Protein AF-A0A534S1B5-F1 (afdb_monomer_lite)

Foldseek 3Di:
DPCVVVVCVVPVDPCVVPVDPDDPVVLPVPDPCLAVCDWDDDPQAETEHQYHPDLVPDDWAFDVLQKDGKTKHWYDHSVDPDTDMDIDADPPIDGPDDDDDPDDDDDDPDDDDD

Sequence (114 aa):
MTNAPPMMRLFRDNNFIFNNDHMFTSRYAGEEDYFSGKGKLFNRRIWESNFIANAPDMLLYGWKERGAGGINAMLEIADNNTKSHISEFPIGTYKKAHRHGPGAHLVLLSGTGG

Radius of gyration: 18.38 Å; chains: 1; bounding box: 37×28×48 Å

Secondary structure (DSSP, 8-state):
---HHHHHHHH--HHHHHS-----TTT-S--TTTTS---EEETTTEEE-S--S-STT---EE-GGGSTT-EEEEEE-TT-S--EEEEE--TT--PPP----TT------S----

Structure (mmCIF, N/CA/C/O backbone):
data_AF-A0A534S1B5-F1
#
_entry.id   AF-A0A534S1B5-F1
#
loop_
_atom_site.group_PDB
_atom_site.id
_atom_site.type_symbol
_atom_site.label_atom_id
_atom_site.label_alt_id
_atom_site.label_comp_id
_atom_site.label_asym_id
_atom_site.label_entity_id
_atom_site.label_seq_id
_atom_site.pdbx_PDB_ins_code
_atom_site.Cartn_x
_atom_site.Cartn_y
_atom_site.Cartn_z
_atom_site.occupancy
_atom_site.B_iso_or_equiv
_atom_site.auth_seq_id
_atom_site.auth_comp_id
_atom_site.auth_asym_id
_atom_site.auth_atom_id
_atom_site.pdbx_PDB_model_num
ATOM 1 N N . MET A 1 1 ? -0.448 -11.747 9.410 1.00 57.22 1 MET A N 1
ATOM 2 C CA . MET A 1 1 ? -0.079 -11.652 10.843 1.00 57.22 1 MET A CA 1
ATOM 3 C C . MET A 1 1 ? -1.161 -12.357 11.646 1.00 57.22 1 MET A C 1
ATOM 5 O O . MET A 1 1 ? -2.322 -12.090 11.386 1.00 57.22 1 MET A O 1
ATOM 9 N N . THR A 1 2 ? -0.820 -13.255 12.574 1.00 72.38 2 THR A N 1
ATOM 10 C CA . THR A 1 2 ? -1.809 -13.928 13.441 1.00 72.38 2 THR A CA 1
ATOM 11 C C . THR A 1 2 ? -1.546 -13.529 14.896 1.00 72.38 2 THR A C 1
ATOM 13 O O . THR A 1 2 ? -0.885 -14.237 15.652 1.00 72.38 2 THR A O 1
ATOM 16 N N . ASN A 1 3 ? -1.983 -12.335 15.284 1.00 86.75 3 ASN A N 1
ATOM 17 C CA . ASN A 1 3 ? -1.765 -11.796 16.631 1.00 86.75 3 ASN A CA 1
ATOM 18 C C . ASN A 1 3 ? -2.810 -12.264 17.659 1.00 86.75 3 ASN A C 1
ATOM 20 O O . ASN A 1 3 ? -2.624 -12.013 18.845 1.00 86.75 3 ASN A O 1
ATOM 24 N N . ALA A 1 4 ? -3.866 -12.972 17.249 1.00 91.31 4 ALA A N 1
ATOM 25 C CA . ALA A 1 4 ? -4.917 -13.401 18.171 1.00 91.31 4 ALA A CA 1
ATOM 26 C C . ALA A 1 4 ? -4.392 -14.261 19.348 1.00 91.31 4 ALA A C 1
ATOM 28 O O . ALA A 1 4 ? -4.611 -13.858 20.492 1.00 91.31 4 ALA A O 1
ATOM 29 N N . PRO A 1 5 ? -3.615 -15.353 19.148 1.00 94.00 5 PRO A N 1
ATOM 30 C CA . PRO A 1 5 ? -3.120 -16.153 20.274 1.00 94.00 5 PRO A CA 1
ATOM 31 C C . PRO A 1 5 ? -2.271 -15.381 21.308 1.00 94.00 5 PRO A C 1
ATOM 33 O O . PRO A 1 5 ? -2.543 -15.516 22.505 1.00 94.00 5 PRO A O 1
ATOM 36 N N . PRO A 1 6 ? -1.267 -14.557 20.925 1.00 94.62 6 PRO A N 1
ATOM 37 C CA . PRO A 1 6 ? -0.507 -13.790 21.912 1.00 94.62 6 PRO A CA 1
ATOM 38 C C . PRO A 1 6 ? -1.342 -12.706 22.609 1.00 94.62 6 PRO A C 1
ATOM 40 O O . PRO A 1 6 ? -1.147 -12.499 23.804 1.00 94.62 6 PRO A O 1
ATOM 43 N N . MET A 1 7 ? -2.297 -12.064 21.926 1.00 96.00 7 MET A N 1
ATOM 44 C CA . MET A 1 7 ? -3.178 -11.063 22.549 1.00 96.00 7 MET A CA 1
ATOM 45 C C . MET A 1 7 ? -4.107 -11.699 23.589 1.00 96.00 7 MET A C 1
ATOM 47 O O . MET A 1 7 ? -4.198 -11.209 24.713 1.00 96.00 7 MET A O 1
ATOM 51 N N . MET A 1 8 ? -4.713 -12.847 23.273 1.00 96.56 8 MET A N 1
ATOM 52 C CA . MET A 1 8 ? -5.530 -13.604 24.231 1.00 96.56 8 MET A CA 1
ATOM 53 C C . MET A 1 8 ? -4.715 -14.037 25.458 1.00 96.56 8 MET A C 1
ATOM 55 O O . MET A 1 8 ? -5.197 -13.962 26.586 1.00 96.56 8 MET A O 1
ATOM 59 N N . ARG A 1 9 ? -3.452 -14.446 25.263 1.00 96.25 9 ARG A N 1
ATOM 60 C CA . ARG A 1 9 ? -2.549 -14.820 26.364 1.00 96.25 9 ARG A CA 1
ATOM 61 C C . ARG A 1 9 ? -2.148 -13.634 27.244 1.00 96.25 9 ARG A C 1
ATOM 63 O O . ARG A 1 9 ? -1.932 -13.840 28.440 1.00 96.25 9 ARG A O 1
ATOM 70 N N . LEU A 1 10 ? -2.001 -12.449 26.650 1.00 97.69 10 LEU A N 1
ATOM 71 C CA . LEU A 1 10 ? -1.610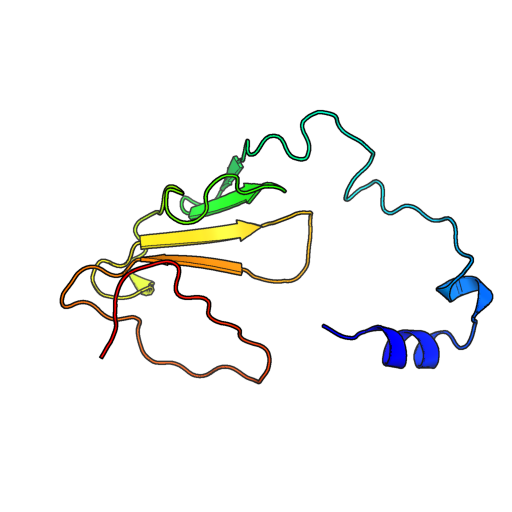 -11.220 27.338 1.00 97.69 10 LEU A CA 1
ATOM 72 C C . LEU A 1 10 ? -2.729 -10.721 28.254 1.00 97.69 10 LEU A C 1
ATOM 74 O O . LEU A 1 10 ? -2.495 -10.542 29.444 1.00 97.69 10 LEU A O 1
ATOM 78 N N . PHE A 1 11 ? -3.930 -10.530 27.707 1.00 97.25 11 PHE A N 1
ATOM 79 C CA . PHE A 1 11 ? -5.044 -9.939 28.451 1.00 97.25 11 PHE A CA 1
ATOM 80 C C . PHE A 1 11 ? -5.795 -10.954 29.311 1.00 97.25 11 PHE A C 1
ATOM 82 O O . PHE A 1 11 ? -6.288 -10.594 30.373 1.00 97.25 11 PHE A O 1
ATOM 89 N N . ARG A 1 12 ? -5.865 -12.223 28.877 1.00 96.50 12 ARG A N 1
ATOM 90 C CA . ARG A 1 12 ? -6.601 -13.307 29.559 1.00 96.50 12 ARG A CA 1
ATOM 91 C C . ARG A 1 12 ? -8.052 -12.953 29.913 1.00 96.50 12 ARG A C 1
ATOM 93 O O . ARG A 1 12 ? -8.602 -13.501 30.863 1.00 96.50 12 ARG A O 1
ATOM 100 N N . ASP A 1 13 ? -8.667 -12.076 29.126 1.00 97.44 13 ASP A N 1
ATOM 101 C CA . ASP A 1 13 ? -10.042 -11.621 29.293 1.00 97.44 13 ASP A CA 1
ATOM 102 C C . ASP A 1 13 ? -10.763 -11.710 27.944 1.00 97.44 13 ASP A C 1
ATOM 104 O O . ASP A 1 13 ? -10.523 -10.924 27.027 1.00 97.44 13 ASP A O 1
ATOM 108 N N . ASN A 1 14 ? -11.641 -12.704 27.813 1.00 95.81 14 ASN A N 1
ATOM 109 C CA . ASN A 1 14 ? -12.401 -12.916 26.585 1.00 95.81 14 ASN A CA 1
ATOM 110 C C . ASN A 1 14 ? -13.442 -11.814 26.343 1.00 95.81 14 ASN A C 1
ATOM 112 O O . ASN A 1 14 ? -13.738 -11.529 25.187 1.00 95.81 14 ASN A O 1
ATOM 116 N N . ASN A 1 15 ? -13.982 -11.182 27.389 1.00 97.00 15 ASN A N 1
ATOM 117 C CA . ASN A 1 15 ? -14.924 -10.080 27.208 1.00 97.00 15 ASN A CA 1
ATOM 118 C C . ASN A 1 15 ? -14.204 -8.856 26.650 1.00 97.00 15 ASN A C 1
ATOM 120 O O . ASN A 1 15 ? -14.683 -8.267 25.690 1.00 97.00 15 ASN A O 1
ATOM 124 N N . PHE A 1 16 ? -13.021 -8.524 27.165 1.00 95.69 16 PHE A N 1
ATOM 125 C CA . PHE A 1 16 ? -12.213 -7.453 26.585 1.00 95.69 16 PHE A CA 1
ATOM 126 C C . PHE A 1 16 ? -11.781 -7.751 25.138 1.00 95.69 16 PHE A C 1
ATOM 128 O O . PHE A 1 16 ? -11.741 -6.844 24.315 1.00 95.69 16 PHE A O 1
ATOM 135 N N . ILE A 1 17 ? -11.457 -9.004 24.799 1.00 95.31 17 ILE A N 1
ATOM 136 C CA . ILE A 1 17 ? -11.006 -9.357 23.441 1.00 95.31 17 ILE A CA 1
ATOM 137 C C . ILE A 1 17 ? -12.156 -9.415 22.424 1.00 95.31 17 ILE A C 1
ATOM 139 O O . ILE A 1 17 ? -11.973 -8.974 21.291 1.00 95.31 17 ILE A O 1
ATOM 143 N N . PHE A 1 18 ? -13.309 -9.983 22.789 1.00 94.69 18 PHE A N 1
ATOM 144 C CA . PHE A 1 18 ? -14.390 -10.287 21.839 1.00 94.69 18 PHE A CA 1
ATOM 145 C C . PHE A 1 18 ? -15.629 -9.396 21.985 1.00 94.69 18 PHE A C 1
ATOM 147 O O . PHE A 1 18 ? -16.401 -9.300 21.038 1.00 94.69 18 PHE A O 1
ATOM 154 N N . ASN A 1 19 ? -15.813 -8.743 23.136 1.00 96.31 19 ASN A N 1
ATOM 155 C CA . ASN A 1 19 ? -16.992 -7.934 23.470 1.00 96.31 19 ASN A CA 1
ATOM 156 C C . ASN A 1 19 ? -16.609 -6.490 23.842 1.00 96.31 19 ASN A C 1
ATOM 158 O O . ASN A 1 19 ? -17.230 -5.882 24.712 1.00 96.31 19 ASN A O 1
ATOM 162 N N . ASN A 1 20 ? -15.565 -5.951 23.212 1.00 94.94 20 ASN A N 1
ATOM 163 C CA . ASN A 1 20 ? -15.163 -4.557 23.359 1.00 94.94 20 ASN A CA 1
ATOM 164 C C . ASN A 1 20 ? -15.660 -3.750 22.152 1.00 94.94 20 ASN A C 1
ATOM 166 O O . ASN A 1 20 ? -15.388 -4.105 21.008 1.00 94.94 20 ASN A O 1
ATOM 170 N N . ASP A 1 21 ? -16.404 -2.682 22.421 1.00 95.38 21 ASP A N 1
ATOM 171 C CA . ASP A 1 21 ? -17.052 -1.818 21.432 1.00 95.38 21 ASP A CA 1
ATOM 172 C C . ASP A 1 21 ? -16.186 -0.622 21.003 1.00 95.38 21 ASP A C 1
ATOM 174 O O . ASP A 1 21 ? -16.637 0.243 20.248 1.00 95.38 21 ASP A O 1
ATOM 178 N N . HIS A 1 22 ? -14.927 -0.559 21.447 1.00 94.38 22 HIS A N 1
ATOM 179 C CA . HIS A 1 22 ? -14.012 0.504 21.068 1.00 94.38 22 HIS A CA 1
ATOM 180 C C . HIS A 1 22 ? -13.698 0.450 19.573 1.00 94.38 22 HIS A C 1
ATOM 182 O O . HIS A 1 22 ? -13.026 -0.453 19.069 1.00 94.38 22 HIS A O 1
ATOM 188 N N . MET A 1 23 ? -14.126 1.494 18.876 1.00 91.25 23 MET A N 1
ATOM 189 C CA . MET A 1 23 ? -13.795 1.727 17.481 1.00 91.25 23 MET A CA 1
ATOM 190 C C . MET A 1 23 ? -12.530 2.582 17.384 1.00 91.25 23 MET A C 1
ATOM 192 O O . MET A 1 23 ? -12.464 3.673 17.950 1.00 91.25 23 MET A O 1
ATOM 196 N N . PHE A 1 24 ? -11.542 2.127 16.609 1.00 90.44 24 PHE A N 1
ATOM 197 C CA . PHE A 1 24 ? -10.339 2.904 16.288 1.00 90.44 24 PHE A CA 1
ATOM 198 C C . PHE A 1 24 ? -10.649 3.991 15.246 1.00 90.44 24 PHE A C 1
ATOM 200 O O . PHE A 1 24 ? -10.156 3.949 14.119 1.00 90.44 24 PHE A O 1
ATOM 207 N N . THR A 1 25 ? -11.479 4.966 15.613 1.00 91.88 25 THR A N 1
ATOM 208 C CA . THR A 1 25 ? -11.977 6.016 14.708 1.00 91.88 25 THR A CA 1
ATOM 209 C C . THR A 1 25 ? -10.880 6.920 14.160 1.00 91.88 25 THR A C 1
ATOM 211 O O . THR A 1 25 ? -11.057 7.512 13.105 1.00 91.88 25 THR A O 1
ATOM 214 N N . SER A 1 26 ? -9.709 6.969 14.805 1.00 87.69 26 SER A N 1
ATOM 215 C CA . SER A 1 26 ? -8.525 7.631 14.247 1.00 87.69 26 SER A CA 1
ATOM 216 C C . SER A 1 26 ? -7.997 6.963 12.971 1.00 87.69 26 SER A C 1
ATOM 218 O O . SER A 1 26 ? -7.232 7.586 12.245 1.00 87.69 26 SER A O 1
ATOM 220 N N . ARG A 1 27 ? -8.357 5.696 12.716 1.00 87.06 27 ARG A N 1
ATOM 221 C CA . ARG A 1 27 ? -7.990 4.962 11.497 1.00 87.06 27 ARG A CA 1
ATOM 222 C C . ARG A 1 27 ? -9.079 4.999 10.442 1.00 87.06 27 ARG A C 1
ATOM 224 O O . ARG A 1 27 ? -8.748 5.056 9.265 1.00 87.06 27 ARG A O 1
ATOM 231 N N . TYR A 1 28 ? -10.337 4.884 10.860 1.00 90.25 28 TYR A N 1
ATOM 232 C CA . TYR A 1 28 ? -11.509 4.901 9.990 1.00 90.25 28 TYR A CA 1
ATOM 233 C C . TYR A 1 28 ? -12.754 5.255 10.806 1.00 90.25 28 TYR A C 1
ATOM 235 O O . TYR A 1 28 ? -13.079 4.552 11.768 1.00 90.25 28 TYR A O 1
ATOM 243 N N . ALA A 1 29 ? -13.458 6.312 10.412 1.00 92.19 29 ALA A N 1
ATOM 244 C CA . ALA A 1 29 ? -14.682 6.783 11.056 1.00 92.19 29 ALA A CA 1
ATOM 245 C C . ALA A 1 29 ? -15.913 6.734 10.131 1.00 92.19 29 ALA A C 1
ATOM 247 O O . ALA A 1 29 ? -16.972 7.236 10.506 1.00 92.19 29 ALA A O 1
ATOM 248 N N . GLY A 1 30 ? -15.807 6.105 8.955 1.00 92.31 30 GLY A N 1
ATOM 249 C CA . GLY A 1 30 ? -16.907 6.016 7.988 1.00 92.31 30 GLY A CA 1
ATOM 250 C C . GLY A 1 30 ? -16.910 7.142 6.956 1.00 92.31 30 GLY A C 1
ATOM 251 O O . GLY A 1 30 ? -17.967 7.503 6.447 1.00 92.31 30 GLY A O 1
ATOM 252 N N . GLU A 1 31 ? -15.748 7.723 6.673 1.00 92.75 31 GLU A N 1
ATOM 253 C CA . GLU A 1 31 ? -15.585 8.808 5.714 1.00 92.75 31 GLU A CA 1
ATOM 254 C C . GLU A 1 31 ? -15.944 8.341 4.292 1.00 92.75 31 GLU A C 1
ATOM 256 O O . GLU A 1 31 ? -15.483 7.297 3.828 1.00 92.75 31 GLU A O 1
ATOM 261 N N . GLU A 1 32 ? -16.764 9.122 3.583 1.00 92.94 32 GLU A N 1
ATOM 262 C CA . GLU A 1 32 ? -17.310 8.751 2.267 1.00 92.94 32 GLU A CA 1
ATOM 263 C C . GLU A 1 32 ? -16.214 8.506 1.216 1.00 92.94 32 GLU A C 1
ATOM 265 O O . GLU A 1 32 ? -16.317 7.604 0.383 1.00 92.94 32 GLU A O 1
ATOM 270 N N . ASP A 1 33 ? -15.128 9.277 1.270 1.00 90.69 33 ASP A N 1
ATOM 271 C CA . ASP A 1 33 ? -14.019 9.205 0.324 1.00 90.69 33 ASP A CA 1
ATOM 272 C C . ASP A 1 33 ? -12.857 8.319 0.794 1.00 90.69 33 ASP A C 1
ATOM 274 O O . ASP A 1 33 ? -11.842 8.233 0.091 1.00 90.69 33 ASP A O 1
ATOM 278 N N . TYR A 1 34 ? -13.010 7.605 1.917 1.00 91.25 34 TYR A N 1
ATOM 279 C CA . TYR A 1 34 ? -11.951 6.791 2.519 1.00 91.25 34 TYR A CA 1
ATOM 280 C C . TYR A 1 34 ? -11.353 5.781 1.530 1.00 91.25 34 TYR A C 1
ATOM 282 O O . TYR A 1 34 ? -10.135 5.631 1.452 1.00 91.25 34 TYR A O 1
ATOM 290 N N . PHE A 1 35 ? -12.197 5.138 0.716 1.00 92.75 35 PHE A N 1
ATOM 291 C CA . PHE A 1 35 ? -11.794 4.172 -0.316 1.00 92.75 35 PHE A CA 1
ATOM 292 C C . PHE A 1 35 ? -11.829 4.748 -1.740 1.00 92.75 35 PHE A C 1
ATOM 294 O O . PHE A 1 35 ? -11.901 4.004 -2.714 1.00 92.75 35 PHE A O 1
ATOM 301 N N . SER A 1 36 ? -11.772 6.071 -1.902 1.00 91.56 36 SER A N 1
ATOM 302 C CA . SER A 1 36 ? -11.881 6.720 -3.220 1.00 91.56 36 SER A CA 1
ATOM 303 C C . SER A 1 36 ? -10.714 6.429 -4.173 1.00 91.56 36 SER A C 1
ATOM 305 O O . SER A 1 36 ? -10.779 6.770 -5.352 1.00 91.56 36 SER A O 1
ATOM 307 N N . GLY A 1 37 ? -9.615 5.859 -3.671 1.00 86.75 37 GLY A N 1
ATOM 308 C CA . GLY A 1 37 ? -8.370 5.669 -4.421 1.00 86.75 37 GLY A CA 1
ATOM 309 C C . GLY A 1 37 ? -7.566 6.955 -4.614 1.00 86.75 37 GLY A C 1
ATOM 310 O O . GLY A 1 37 ? -6.444 6.913 -5.122 1.00 86.75 37 GLY A O 1
ATOM 311 N N . LYS A 1 38 ? -8.098 8.104 -4.171 1.00 88.31 38 LYS A N 1
ATOM 312 C CA . LYS A 1 38 ? -7.302 9.318 -4.012 1.00 88.31 38 LYS A CA 1
ATOM 313 C C . LYS A 1 38 ? -6.218 9.039 -2.977 1.00 88.31 38 LYS A C 1
ATOM 315 O O . LYS A 1 38 ? -6.425 8.311 -2.004 1.00 88.31 38 LYS A O 1
ATOM 320 N N . GLY A 1 39 ? -5.045 9.603 -3.208 1.00 89.19 39 GLY A N 1
ATOM 321 C CA . GLY A 1 39 ? -3.919 9.431 -2.312 1.00 89.19 39 GLY A CA 1
ATOM 322 C C . GLY A 1 39 ? -3.052 10.668 -2.266 1.00 89.19 39 GLY A C 1
ATOM 323 O O . GLY A 1 39 ? -3.159 11.570 -3.104 1.00 89.19 39 GLY A O 1
ATOM 324 N N . LYS A 1 40 ? -2.201 10.707 -1.250 1.00 93.31 40 LYS A N 1
ATOM 325 C CA . LYS A 1 40 ? -1.268 11.795 -1.013 1.00 93.31 40 LYS A CA 1
ATOM 326 C C . LYS A 1 40 ? 0.151 11.284 -1.185 1.00 93.31 40 LYS A C 1
ATOM 328 O O . LYS A 1 40 ? 0.553 10.288 -0.589 1.00 93.31 40 LYS A O 1
ATOM 333 N N . LEU A 1 41 ? 0.916 11.985 -2.017 1.00 94.50 41 LEU A N 1
ATOM 334 C CA . LEU A 1 41 ? 2.322 11.679 -2.234 1.00 94.50 41 LEU A CA 1
ATOM 335 C C . LEU A 1 41 ? 3.187 12.436 -1.222 1.00 94.50 41 LEU A C 1
ATOM 337 O O . LEU A 1 41 ? 3.226 13.666 -1.216 1.00 94.50 41 LEU A O 1
ATOM 341 N N . PHE A 1 42 ? 3.945 11.694 -0.425 1.00 92.69 42 PHE A N 1
ATOM 342 C CA . PHE A 1 42 ? 4.965 12.205 0.483 1.00 92.69 42 PHE A CA 1
ATOM 343 C C . PHE A 1 42 ? 6.352 11.761 0.049 1.00 92.69 42 PHE A C 1
ATOM 345 O O . PHE A 1 42 ? 6.528 10.727 -0.601 1.00 92.69 42 PHE A O 1
ATOM 352 N N . ASN A 1 43 ? 7.365 12.541 0.437 1.00 89.50 43 ASN A N 1
ATOM 353 C CA . ASN A 1 43 ? 8.783 12.203 0.271 1.00 89.50 43 ASN A CA 1
ATOM 354 C C . ASN A 1 43 ? 9.108 11.623 -1.119 1.00 89.50 43 ASN A C 1
ATOM 356 O O . ASN A 1 43 ? 9.923 10.710 -1.257 1.00 89.50 43 ASN A O 1
ATOM 360 N N . ARG A 1 44 ? 8.427 12.159 -2.146 1.00 90.00 44 ARG A N 1
ATOM 361 C CA . ARG A 1 44 ? 8.511 11.821 -3.577 1.00 90.00 44 ARG A CA 1
ATOM 362 C C . ARG A 1 44 ? 8.053 10.421 -3.997 1.00 90.00 44 ARG A C 1
ATOM 364 O O . ARG A 1 44 ? 7.935 10.207 -5.195 1.00 90.00 44 ARG A O 1
ATOM 371 N N . ARG A 1 45 ? 7.848 9.476 -3.077 1.00 92.38 45 ARG A N 1
ATOM 372 C CA . ARG A 1 45 ? 7.563 8.065 -3.417 1.00 92.38 45 ARG A CA 1
ATOM 373 C C . ARG A 1 45 ? 6.728 7.301 -2.393 1.00 92.38 45 ARG A C 1
ATOM 375 O O . ARG A 1 45 ? 6.525 6.104 -2.569 1.00 92.38 45 ARG A O 1
ATOM 382 N N . ILE A 1 46 ? 6.332 7.944 -1.300 1.00 94.25 46 ILE A N 1
ATOM 383 C CA . ILE A 1 46 ? 5.456 7.351 -0.292 1.00 94.25 46 ILE A CA 1
ATOM 384 C C . ILE A 1 46 ? 4.038 7.751 -0.673 1.00 94.25 46 ILE A C 1
ATOM 386 O O . ILE A 1 46 ? 3.694 8.927 -0.616 1.00 94.25 46 ILE A O 1
ATOM 390 N N . TRP A 1 47 ? 3.255 6.786 -1.128 1.00 94.94 47 TRP A N 1
ATOM 391 C CA . TRP A 1 47 ? 1.863 6.966 -1.492 1.00 94.94 47 TRP A CA 1
ATOM 392 C C . TRP A 1 47 ? 0.982 6.539 -0.324 1.00 94.94 47 TRP A C 1
ATOM 394 O O . TRP A 1 47 ? 0.936 5.359 0.026 1.00 94.94 47 TRP A O 1
ATOM 404 N N . GLU A 1 48 ? 0.305 7.509 0.280 1.00 93.50 48 GLU A N 1
ATOM 405 C CA . GLU A 1 48 ? -0.689 7.275 1.322 1.00 93.50 48 GLU A CA 1
ATOM 406 C C . GLU A 1 48 ? -2.075 7.175 0.688 1.00 93.50 48 GLU A C 1
ATOM 408 O O . GLU A 1 48 ? -2.532 8.120 0.040 1.00 93.50 48 GLU A O 1
ATOM 413 N N . SER A 1 49 ? -2.733 6.030 0.848 1.00 92.19 49 SER A N 1
ATOM 414 C CA . SER A 1 49 ? -4.129 5.827 0.454 1.00 92.19 49 SER A CA 1
ATOM 415 C C . SER A 1 49 ? -4.682 4.560 1.096 1.00 92.19 49 SER A C 1
ATOM 417 O O . SER A 1 49 ? -3.943 3.611 1.337 1.00 92.19 49 SER A O 1
ATOM 419 N N . ASN A 1 50 ? -5.995 4.493 1.305 1.00 92.19 50 ASN A N 1
ATOM 420 C CA . ASN A 1 50 ? -6.644 3.295 1.846 1.00 92.19 50 ASN A CA 1
ATOM 421 C C . ASN A 1 50 ? -7.184 2.369 0.749 1.00 92.19 50 ASN A C 1
ATOM 423 O O . ASN A 1 50 ? -7.736 1.310 1.046 1.00 92.19 50 ASN A O 1
ATOM 427 N N . PHE A 1 51 ? -7.014 2.749 -0.521 1.00 92.31 51 PHE A N 1
ATOM 428 C CA . PHE A 1 51 ? -7.463 1.968 -1.662 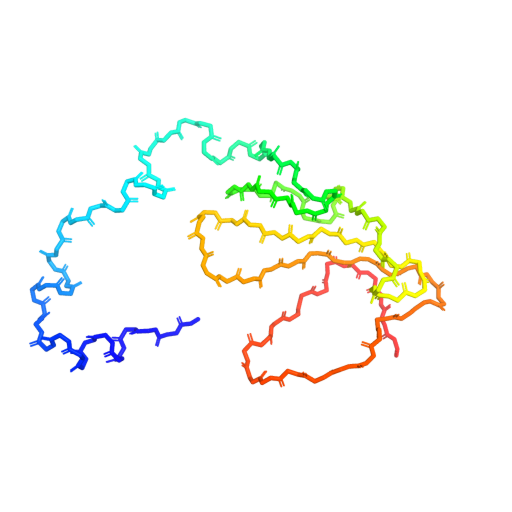1.00 92.31 51 PHE A CA 1
ATOM 429 C C . PHE A 1 51 ? -6.555 2.175 -2.877 1.00 92.31 51 PHE A C 1
ATOM 431 O O . PHE A 1 51 ? -6.187 3.294 -3.217 1.00 92.31 51 PHE A O 1
ATOM 438 N N . ILE A 1 52 ? -6.215 1.085 -3.564 1.00 92.00 52 ILE A N 1
ATOM 439 C CA . ILE A 1 52 ? -5.492 1.119 -4.838 1.00 92.00 52 ILE A CA 1
ATOM 440 C C . ILE A 1 52 ? -6.387 0.432 -5.862 1.00 92.00 52 ILE A C 1
ATOM 442 O O . ILE A 1 52 ? -6.492 -0.792 -5.869 1.00 92.00 52 ILE A O 1
ATOM 446 N N . ALA A 1 53 ? -7.042 1.225 -6.711 1.00 91.44 53 ALA A N 1
ATOM 447 C CA . ALA A 1 53 ? -8.022 0.715 -7.671 1.00 91.44 53 ALA A CA 1
ATOM 448 C C . ALA A 1 53 ? -7.400 -0.222 -8.719 1.00 91.44 53 ALA A C 1
ATOM 450 O O . ALA A 1 53 ? -8.028 -1.188 -9.141 1.00 91.44 53 ALA A O 1
ATOM 451 N N . ASN A 1 54 ? -6.162 0.066 -9.133 1.00 91.62 54 ASN A N 1
ATOM 452 C CA . ASN A 1 54 ? -5.430 -0.707 -10.127 1.00 91.62 54 ASN A CA 1
ATOM 453 C C . ASN A 1 54 ? -3.932 -0.686 -9.790 1.00 91.62 54 ASN A C 1
ATOM 455 O O . ASN A 1 54 ? -3.236 0.292 -10.051 1.00 91.62 54 ASN A O 1
ATOM 459 N N . ALA A 1 55 ? -3.456 -1.750 -9.140 1.00 92.88 55 ALA A N 1
ATOM 460 C CA . ALA A 1 55 ? -2.064 -1.864 -8.712 1.00 92.88 55 ALA A CA 1
ATOM 461 C C . ALA A 1 55 ? -1.059 -1.969 -9.882 1.00 92.88 55 ALA A C 1
ATOM 463 O O . ALA A 1 55 ? -0.020 -1.316 -9.787 1.00 92.88 55 ALA A O 1
ATOM 464 N N . PRO A 1 56 ? -1.333 -2.730 -10.967 1.00 92.25 56 PRO A N 1
ATOM 465 C CA . PRO A 1 56 ? -0.478 -2.745 -12.158 1.00 92.25 56 PRO A CA 1
ATOM 466 C C . PRO A 1 56 ? -0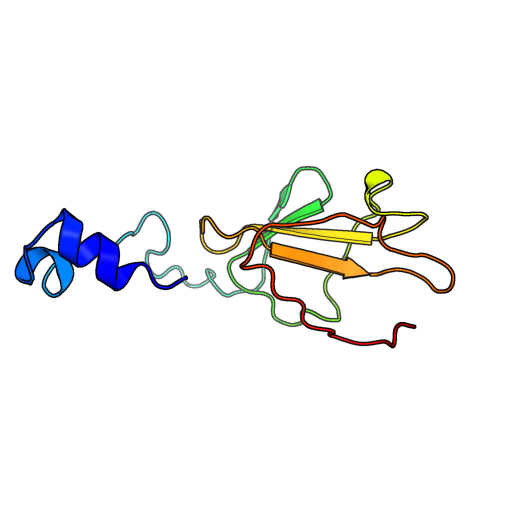.204 -1.370 -12.780 1.00 92.25 56 PRO A C 1
ATOM 468 O O . PRO A 1 56 ? 0.929 -1.110 -13.166 1.00 92.25 56 PRO A O 1
ATOM 471 N N . ASP A 1 57 ? -1.209 -0.489 -12.824 1.00 91.19 57 ASP A N 1
ATOM 472 C CA . ASP A 1 57 ? -1.110 0.812 -13.511 1.00 91.19 57 ASP A CA 1
ATOM 473 C C . ASP A 1 57 ? -0.791 1.982 -12.560 1.00 91.19 57 ASP A C 1
ATOM 475 O O . ASP A 1 57 ? -0.854 3.155 -12.937 1.00 91.19 57 ASP A O 1
ATOM 479 N N . MET A 1 58 ? -0.469 1.688 -11.299 1.00 92.88 58 MET A N 1
ATOM 480 C CA . MET A 1 58 ? -0.138 2.711 -10.313 1.00 92.88 58 MET A CA 1
ATOM 481 C C . MET A 1 58 ? 1.145 3.457 -10.706 1.00 92.88 58 MET A C 1
ATOM 483 O O . MET A 1 58 ? 2.156 2.847 -11.044 1.00 92.88 58 MET A O 1
ATOM 487 N N . LEU A 1 59 ? 1.144 4.787 -10.576 1.00 92.38 59 LEU A N 1
ATOM 488 C CA . LEU A 1 59 ? 2.348 5.593 -10.789 1.00 92.38 59 LEU A CA 1
ATOM 489 C C . LEU A 1 59 ? 3.463 5.206 -9.805 1.00 92.38 59 LEU A C 1
ATOM 491 O O . LEU A 1 59 ? 3.275 5.201 -8.586 1.00 92.38 59 LEU A O 1
ATOM 495 N N . LEU A 1 60 ? 4.651 4.942 -10.351 1.00 94.19 60 LEU A N 1
ATOM 496 C CA . LEU A 1 60 ? 5.859 4.609 -9.600 1.00 94.19 60 LEU A CA 1
ATOM 497 C C . LEU A 1 60 ? 6.934 5.681 -9.801 1.00 94.19 60 LEU A C 1
ATOM 499 O O . LEU A 1 60 ? 6.969 6.384 -10.810 1.00 94.19 60 LEU A O 1
ATOM 503 N N . TYR A 1 61 ? 7.849 5.790 -8.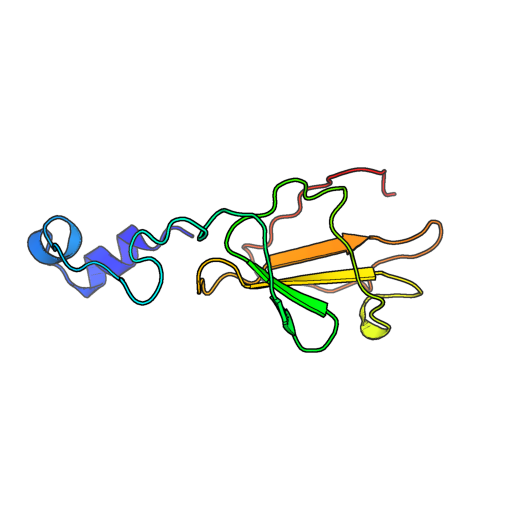839 1.00 93.88 61 TYR A N 1
ATOM 504 C CA . TYR A 1 61 ? 8.821 6.881 -8.789 1.00 93.88 61 TYR A CA 1
ATOM 505 C C . TYR A 1 61 ? 10.253 6.352 -8.753 1.00 93.88 61 TYR A C 1
ATOM 507 O O . TYR A 1 61 ? 10.556 5.378 -8.063 1.00 93.88 61 TYR A O 1
ATOM 515 N N . GLY A 1 62 ? 11.159 6.998 -9.488 1.00 90.44 62 GLY A N 1
ATOM 516 C CA . GLY A 1 62 ? 12.560 6.580 -9.556 1.00 90.44 62 GLY A CA 1
ATOM 517 C C . GLY A 1 62 ? 13.239 6.562 -8.185 1.00 90.44 62 GLY A C 1
ATOM 518 O O . GLY A 1 62 ? 13.191 7.551 -7.449 1.00 90.44 62 GLY A O 1
ATOM 519 N N . TRP A 1 63 ? 13.914 5.453 -7.861 1.00 87.31 63 TRP A N 1
ATOM 520 C CA . TRP A 1 63 ? 14.645 5.295 -6.603 1.00 87.31 63 TRP A CA 1
ATOM 521 C C . TRP A 1 63 ? 16.012 4.644 -6.841 1.00 87.31 63 TRP A C 1
ATOM 523 O O . TRP A 1 63 ? 16.114 3.432 -7.023 1.00 87.31 63 TRP A O 1
ATOM 533 N N . LYS A 1 64 ? 17.082 5.453 -6.830 1.00 82.12 64 LYS A N 1
ATOM 534 C CA . LYS A 1 64 ? 18.447 5.011 -7.179 1.00 82.12 64 LYS A CA 1
ATOM 535 C C . LYS A 1 64 ? 18.938 3.856 -6.306 1.00 82.12 64 LYS A C 1
ATOM 537 O O . LYS A 1 64 ? 19.581 2.933 -6.798 1.00 82.12 64 LYS A O 1
ATOM 542 N N . GLU A 1 65 ? 18.592 3.862 -5.025 1.00 81.19 65 GLU A N 1
ATOM 543 C CA . GLU A 1 65 ? 18.977 2.822 -4.073 1.00 81.19 65 GLU A CA 1
ATOM 544 C C . GLU A 1 65 ? 18.223 1.497 -4.303 1.00 81.19 65 GLU A C 1
ATOM 546 O O . GLU A 1 65 ? 18.566 0.481 -3.694 1.00 81.19 65 GLU A O 1
ATOM 551 N N . ARG A 1 66 ? 17.213 1.467 -5.189 1.00 78.75 66 ARG A N 1
ATOM 552 C CA . ARG A 1 66 ? 16.414 0.271 -5.489 1.00 78.75 66 ARG A CA 1
ATOM 553 C C . ARG A 1 66 ? 16.998 -0.633 -6.572 1.00 78.75 66 ARG A C 1
ATOM 555 O O . ARG A 1 66 ? 16.473 -1.727 -6.752 1.00 78.75 66 ARG A O 1
ATOM 562 N N . GLY A 1 67 ? 18.090 -0.237 -7.219 1.00 72.06 67 GLY A N 1
ATOM 563 C CA . GLY A 1 67 ? 18.696 -0.961 -8.341 1.00 72.06 67 GLY A CA 1
ATOM 564 C C . GLY A 1 67 ? 18.650 -0.135 -9.624 1.00 72.06 67 GLY A C 1
ATOM 565 O O . GLY A 1 67 ? 17.837 0.778 -9.737 1.00 72.06 67 GLY A O 1
ATOM 566 N N . ALA A 1 68 ? 19.559 -0.430 -10.555 1.00 75.81 68 ALA A N 1
ATOM 567 C CA . ALA A 1 68 ? 19.884 0.354 -11.750 1.00 75.81 68 ALA A CA 1
ATOM 568 C C . ALA A 1 68 ? 18.668 0.706 -12.640 1.00 75.81 68 ALA A C 1
ATOM 570 O O . ALA A 1 68 ? 18.426 0.044 -13.636 1.00 75.81 68 ALA A O 1
ATOM 571 N N . GLY A 1 69 ? 17.919 1.758 -12.295 1.00 79.69 69 GLY A N 1
ATOM 572 C CA . GLY A 1 69 ? 16.736 2.211 -13.042 1.00 79.69 69 GLY A CA 1
ATOM 573 C C . GLY A 1 69 ? 15.385 1.739 -12.489 1.00 79.69 69 GLY A C 1
ATOM 574 O O . GLY A 1 69 ? 14.366 1.979 -13.126 1.00 79.69 69 GLY A O 1
ATOM 575 N N . GLY A 1 70 ? 15.352 1.104 -11.313 1.00 87.88 70 GLY A N 1
ATOM 576 C CA . GLY A 1 70 ? 14.103 0.669 -10.685 1.00 87.88 70 GLY A CA 1
ATOM 577 C C . GLY A 1 70 ? 13.209 1.836 -10.249 1.00 87.88 70 GLY A C 1
ATOM 578 O O . GLY A 1 70 ? 13.681 2.836 -9.691 1.00 87.88 70 GLY A O 1
ATOM 579 N N . ILE A 1 71 ? 11.903 1.675 -10.452 1.00 92.31 71 ILE A N 1
ATOM 580 C CA . ILE A 1 71 ? 10.864 2.609 -9.999 1.00 92.31 71 ILE A CA 1
ATOM 581 C C . ILE A 1 71 ? 10.025 1.967 -8.890 1.00 92.31 71 ILE A C 1
ATOM 583 O O . ILE A 1 71 ? 9.891 0.745 -8.798 1.00 92.31 71 ILE A O 1
ATOM 587 N N . ASN A 1 72 ? 9.524 2.786 -7.969 1.00 93.69 72 ASN A N 1
ATOM 588 C CA . ASN A 1 72 ? 8.911 2.318 -6.737 1.00 93.69 72 ASN A CA 1
ATOM 589 C C . ASN A 1 72 ? 7.901 3.315 -6.158 1.00 93.69 72 ASN A C 1
ATOM 591 O O . ASN A 1 72 ? 8.151 4.516 -6.134 1.00 93.69 72 ASN A O 1
ATOM 595 N N . ALA A 1 73 ? 6.826 2.779 -5.585 1.00 95.06 73 ALA A N 1
ATOM 596 C CA . ALA A 1 73 ? 6.003 3.457 -4.593 1.00 95.06 73 ALA A CA 1
ATOM 597 C C . ALA A 1 73 ? 6.026 2.648 -3.287 1.00 95.06 73 ALA A C 1
ATOM 599 O O . ALA A 1 73 ? 5.811 1.433 -3.295 1.00 95.06 73 ALA A O 1
ATOM 600 N N . MET A 1 74 ? 6.343 3.302 -2.173 1.00 94.38 74 MET A N 1
ATOM 601 C CA . MET A 1 74 ? 6.085 2.781 -0.828 1.00 94.38 74 MET A CA 1
ATOM 602 C C . MET A 1 74 ? 4.645 3.109 -0.465 1.00 94.38 74 MET A C 1
ATOM 604 O O . MET A 1 74 ? 4.183 4.198 -0.783 1.00 94.38 74 MET A O 1
ATOM 608 N N . LEU A 1 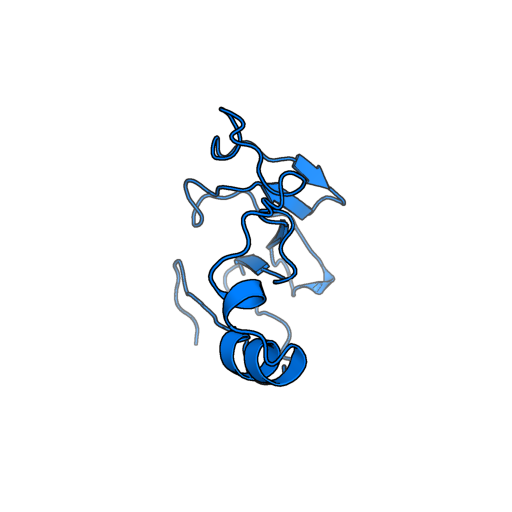75 ? 3.949 2.174 0.164 1.00 94.19 75 LEU A N 1
ATOM 609 C CA . LEU A 1 75 ? 2.531 2.301 0.462 1.00 94.19 75 LEU A CA 1
ATOM 610 C C . LEU A 1 75 ? 2.345 2.489 1.962 1.00 94.19 75 LEU A C 1
ATOM 612 O O . LEU A 1 75 ? 2.797 1.649 2.741 1.00 94.19 75 LEU A O 1
ATOM 616 N N . GLU A 1 76 ? 1.650 3.559 2.325 1.00 92.81 76 GLU A N 1
ATOM 617 C CA . GLU A 1 76 ? 1.065 3.753 3.649 1.00 92.81 76 GLU A CA 1
ATOM 618 C C . GLU A 1 76 ? -0.449 3.587 3.488 1.00 92.81 76 GLU A C 1
ATOM 620 O O . GLU A 1 76 ? -1.078 4.307 2.712 1.00 92.81 76 GLU A O 1
ATOM 625 N N . ILE A 1 77 ? -1.026 2.576 4.138 1.00 90.25 77 ILE A N 1
ATOM 626 C CA . ILE A 1 77 ? -2.429 2.189 3.932 1.00 90.25 77 ILE A CA 1
ATOM 627 C C . ILE A 1 77 ? -3.117 2.067 5.285 1.00 90.25 77 ILE A C 1
ATOM 629 O O . ILE A 1 77 ? -2.671 1.292 6.128 1.00 90.25 77 ILE A O 1
ATOM 633 N N . ALA A 1 78 ? -4.231 2.768 5.475 1.00 85.12 78 ALA A N 1
ATOM 634 C CA . ALA A 1 78 ? -5.127 2.655 6.630 1.00 85.12 78 ALA A CA 1
ATOM 635 C C . ALA A 1 78 ? -4.431 2.787 7.997 1.00 85.12 78 ALA A C 1
ATOM 637 O O . ALA A 1 78 ? -4.819 2.111 8.954 1.00 85.12 78 ALA A O 1
ATOM 638 N N . ASP A 1 79 ? -3.371 3.604 8.071 1.00 83.19 79 ASP A N 1
ATOM 639 C CA . ASP A 1 79 ? -2.529 3.764 9.269 1.00 83.19 79 ASP A CA 1
ATOM 640 C C . ASP A 1 79 ? -2.094 2.404 9.865 1.00 83.19 79 ASP A C 1
ATOM 642 O O . ASP A 1 79 ? -2.120 2.142 11.074 1.00 83.19 79 ASP A O 1
ATOM 646 N N . ASN A 1 80 ? -1.786 1.456 8.975 1.00 81.38 80 ASN A N 1
ATOM 647 C CA . ASN A 1 80 ? -1.345 0.127 9.359 1.00 81.38 80 ASN A CA 1
ATOM 648 C C . ASN A 1 80 ? 0.171 0.107 9.613 1.00 81.38 80 ASN A C 1
ATOM 650 O O . ASN A 1 80 ? 0.934 0.940 9.139 1.00 81.38 80 ASN A O 1
ATOM 654 N N . ASN A 1 81 ? 0.634 -0.891 10.361 1.00 81.25 81 ASN A N 1
ATOM 655 C CA . ASN A 1 81 ? 2.059 -1.058 10.670 1.00 81.25 81 ASN A CA 1
ATOM 656 C C . ASN A 1 81 ? 2.824 -1.912 9.636 1.00 81.25 81 ASN A C 1
ATOM 658 O O . ASN A 1 81 ? 4.014 -2.192 9.805 1.00 81.25 81 ASN A O 1
ATOM 662 N N . THR A 1 82 ? 2.135 -2.397 8.606 1.00 82.81 82 THR A N 1
ATOM 663 C CA . THR A 1 82 ? 2.649 -3.321 7.600 1.00 82.81 82 THR A CA 1
ATOM 664 C C . THR A 1 82 ? 3.192 -2.549 6.408 1.00 82.81 82 THR A C 1
ATOM 666 O O . THR A 1 82 ? 2.467 -2.067 5.543 1.00 82.81 82 THR A O 1
ATOM 669 N N . LYS A 1 83 ? 4.518 -2.513 6.309 1.00 85.94 83 LYS A N 1
ATOM 670 C CA . LYS A 1 83 ? 5.198 -1.885 5.176 1.00 85.94 83 LYS A CA 1
ATOM 671 C C . LYS A 1 83 ? 4.929 -2.665 3.894 1.00 85.94 83 LYS A C 1
ATOM 673 O O . LYS A 1 83 ? 5.263 -3.846 3.809 1.00 85.94 83 LYS A O 1
ATOM 678 N N . SER A 1 84 ? 4.399 -1.978 2.890 1.00 91.31 84 SER A N 1
ATOM 679 C CA . SER A 1 84 ? 4.149 -2.531 1.559 1.00 91.31 84 SER A CA 1
ATOM 680 C C . SER A 1 84 ? 4.740 -1.618 0.489 1.00 91.31 84 SER A C 1
ATOM 682 O O . SER A 1 84 ? 4.945 -0.425 0.708 1.00 91.31 84 SER A O 1
ATOM 684 N N . HIS A 1 85 ? 5.065 -2.170 -0.677 1.00 93.56 85 HIS A N 1
ATOM 685 C CA . HIS A 1 85 ? 5.554 -1.379 -1.804 1.00 93.56 85 HIS A CA 1
ATOM 686 C C . HIS A 1 85 ? 5.284 -2.087 -3.130 1.00 93.56 85 HIS A C 1
ATOM 688 O O . HIS A 1 85 ? 5.349 -3.315 -3.202 1.00 93.56 85 HIS A O 1
ATOM 694 N N . ILE A 1 86 ? 5.089 -1.305 -4.190 1.00 94.69 86 ILE A N 1
ATOM 695 C CA . ILE A 1 86 ? 5.092 -1.781 -5.579 1.00 94.69 86 ILE A CA 1
ATOM 696 C C . ILE A 1 86 ? 6.407 -1.333 -6.217 1.00 94.69 86 ILE A C 1
ATOM 698 O O . ILE A 1 86 ? 6.906 -0.231 -5.959 1.00 94.69 86 ILE A O 1
ATOM 702 N N . SER A 1 87 ? 7.047 -2.220 -6.971 1.00 93.25 87 SER A N 1
ATOM 703 C CA . SER A 1 87 ? 8.297 -1.925 -7.669 1.00 93.25 87 SER A CA 1
ATOM 704 C C . SER A 1 87 ? 8.260 -2.514 -9.067 1.00 93.25 87 SER A C 1
ATOM 706 O O . SER A 1 87 ? 7.820 -3.648 -9.232 1.00 93.25 87 SER A O 1
ATOM 708 N N . GLU A 1 88 ? 8.813 -1.776 -10.018 1.00 93.19 88 GLU A N 1
ATOM 709 C CA . GLU A 1 88 ? 9.053 -2.235 -11.380 1.00 93.19 88 GLU A CA 1
ATOM 710 C C . GLU A 1 88 ? 10.543 -2.099 -11.700 1.00 93.19 88 GLU A C 1
ATOM 712 O O . GLU A 1 88 ? 11.229 -1.177 -11.239 1.00 93.19 88 GLU A O 1
ATOM 717 N N . PHE A 1 89 ? 11.043 -3.067 -12.460 1.00 91.56 89 PHE A N 1
ATOM 718 C CA . PHE A 1 89 ? 12.435 -3.180 -12.860 1.00 91.56 89 PHE A CA 1
ATOM 719 C C . PHE A 1 89 ? 12.479 -3.317 -14.384 1.00 91.56 89 PHE A C 1
ATOM 721 O O . PHE A 1 89 ? 11.953 -4.303 -14.903 1.00 91.56 89 PHE A O 1
ATOM 728 N N . PRO A 1 90 ? 13.085 -2.358 -15.107 1.00 89.12 90 PRO A N 1
ATOM 729 C CA . PRO A 1 90 ? 13.248 -2.461 -16.552 1.00 89.12 90 PRO A CA 1
ATOM 730 C C . PRO A 1 90 ? 14.054 -3.697 -16.973 1.00 89.12 90 PRO A C 1
ATOM 732 O O . PRO A 1 90 ? 14.822 -4.262 -16.187 1.00 89.12 90 PRO A O 1
ATOM 735 N N . ILE A 1 91 ? 13.934 -4.077 -18.247 1.00 89.38 91 ILE A N 1
ATOM 736 C CA . ILE A 1 91 ? 14.714 -5.172 -18.845 1.00 89.38 91 ILE A CA 1
ATOM 737 C C . ILE A 1 91 ? 16.216 -4.939 -18.621 1.00 89.38 91 ILE A C 1
ATOM 739 O O . ILE A 1 91 ? 16.715 -3.826 -18.780 1.00 89.38 91 ILE A O 1
ATOM 743 N N . GLY A 1 92 ? 16.939 -5.999 -18.246 1.00 88.25 92 GLY A N 1
ATOM 744 C CA . GLY A 1 92 ? 18.381 -5.938 -17.974 1.00 88.25 92 GLY A CA 1
ATOM 745 C C . GLY A 1 92 ? 18.745 -5.305 -16.628 1.00 88.25 92 GLY A C 1
ATOM 746 O O . GLY A 1 92 ? 19.925 -5.110 -16.339 1.00 88.25 92 GLY A O 1
ATOM 747 N N . THR A 1 93 ? 17.757 -4.997 -15.788 1.00 87.50 93 THR A N 1
ATOM 748 C CA . THR A 1 93 ? 17.961 -4.477 -14.434 1.00 87.50 93 THR A CA 1
ATOM 749 C C . THR A 1 93 ? 17.528 -5.510 -13.398 1.00 87.50 93 THR A C 1
ATOM 751 O O . THR A 1 93 ? 16.812 -6.462 -13.699 1.00 87.50 93 THR A O 1
ATOM 754 N N . TYR A 1 94 ? 17.980 -5.342 -12.157 1.00 84.50 94 TYR A N 1
ATOM 755 C CA . TYR A 1 94 ? 17.610 -6.238 -11.071 1.00 84.50 94 TYR A CA 1
ATOM 756 C C . TYR A 1 94 ? 17.491 -5.484 -9.751 1.00 84.50 94 TYR A C 1
ATOM 758 O O . TYR A 1 94 ? 18.121 -4.444 -9.518 1.00 84.50 94 TYR A O 1
ATOM 766 N N . LYS A 1 95 ? 16.700 -6.052 -8.844 1.00 84.88 95 LYS A N 1
ATOM 767 C CA . LYS A 1 95 ? 16.652 -5.616 -7.453 1.00 84.88 95 LYS A CA 1
ATOM 768 C C . LYS A 1 95 ? 17.899 -6.112 -6.731 1.00 84.88 95 LYS A C 1
ATOM 770 O O . LYS A 1 95 ? 18.136 -7.316 -6.682 1.00 84.88 95 LYS A O 1
ATOM 775 N N . LYS A 1 96 ? 18.660 -5.207 -6.105 1.00 81.56 96 LYS A N 1
ATOM 776 C CA . LYS A 1 96 ? 19.851 -5.574 -5.317 1.00 81.56 96 LYS A CA 1
ATOM 777 C C . LYS A 1 96 ? 19.517 -6.692 -4.318 1.00 81.56 96 LYS A C 1
ATOM 779 O O . LYS A 1 96 ? 18.600 -6.536 -3.504 1.00 81.56 96 LYS A O 1
ATOM 784 N N . ALA A 1 97 ? 20.263 -7.796 -4.381 1.00 84.94 97 ALA A N 1
ATOM 785 C CA . ALA A 1 97 ? 20.044 -8.963 -3.534 1.00 84.94 97 ALA A CA 1
ATOM 786 C C . ALA A 1 97 ? 20.199 -8.612 -2.045 1.00 84.94 97 ALA A C 1
ATOM 788 O O . ALA A 1 97 ? 21.112 -7.882 -1.656 1.00 84.94 97 ALA A O 1
ATOM 789 N N . HIS A 1 98 ? 19.279 -9.113 -1.223 1.00 89.06 98 HIS A N 1
ATOM 790 C CA . HIS A 1 98 ? 19.290 -8.969 0.231 1.00 89.06 98 HIS A CA 1
ATOM 791 C C . HIS A 1 98 ? 18.391 -10.031 0.873 1.00 89.06 98 HIS A C 1
ATOM 793 O O . HIS A 1 98 ? 17.619 -10.705 0.192 1.00 89.06 98 HIS A O 1
ATOM 799 N N . ARG A 1 99 ? 18.487 -10.162 2.196 1.00 90.62 99 ARG A N 1
ATOM 800 C CA . ARG A 1 99 ? 17.755 -11.145 2.996 1.00 90.62 99 ARG A CA 1
ATOM 801 C C . ARG A 1 99 ? 16.810 -10.449 3.972 1.00 90.62 99 ARG A C 1
ATOM 803 O O . ARG A 1 99 ? 17.155 -9.407 4.520 1.00 90.62 99 ARG A O 1
ATOM 810 N N . HIS A 1 100 ? 15.666 -11.079 4.225 1.00 89.81 100 HIS A N 1
ATOM 811 C CA . HIS A 1 100 ? 14.734 -10.728 5.299 1.00 89.81 100 HIS A CA 1
ATOM 812 C C . HIS A 1 100 ? 14.544 -11.907 6.254 1.00 89.81 100 HIS A C 1
ATOM 814 O O . HIS A 1 100 ? 14.898 -13.045 5.934 1.00 89.81 100 HIS A O 1
ATOM 820 N N . GLY A 1 101 ? 13.975 -11.629 7.428 1.00 90.44 101 GLY A N 1
ATOM 821 C CA . GLY A 1 101 ? 13.353 -12.665 8.251 1.00 90.44 101 GLY A CA 1
ATOM 822 C C . GLY A 1 101 ? 12.090 -13.243 7.585 1.00 90.44 101 GLY A C 1
ATOM 823 O O . GLY A 1 101 ? 11.707 -12.808 6.495 1.00 90.44 101 GLY A O 1
ATOM 824 N N . PRO A 1 102 ? 11.427 -14.221 8.221 1.00 86.12 102 PRO A N 1
ATOM 825 C CA . PRO A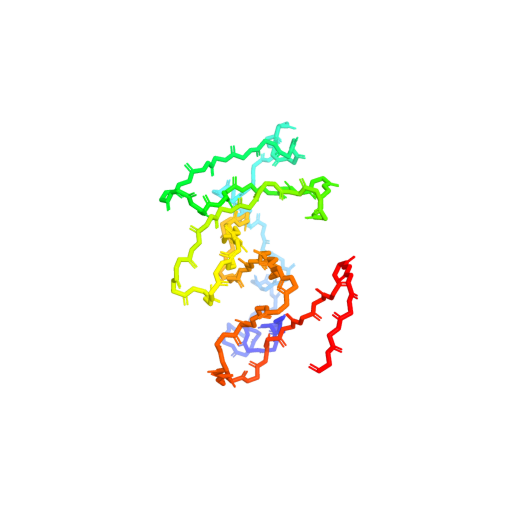 1 102 ? 10.161 -14.750 7.718 1.00 86.12 102 PRO A CA 1
ATOM 826 C C . PRO A 1 102 ? 9.074 -13.661 7.673 1.00 86.12 102 PRO A C 1
ATOM 828 O O . PRO A 1 102 ? 9.084 -12.735 8.482 1.00 86.12 102 PRO A O 1
ATOM 831 N N . GLY A 1 103 ? 8.117 -13.796 6.748 1.00 84.81 103 GLY A N 1
ATOM 832 C CA . GLY A 1 103 ? 6.930 -12.928 6.663 1.00 84.81 103 GLY A CA 1
ATOM 833 C C . GLY A 1 103 ? 6.870 -11.991 5.454 1.00 84.81 103 GLY A C 1
ATOM 834 O O . GLY A 1 103 ? 5.860 -11.320 5.269 1.00 84.81 103 GLY A O 1
ATOM 835 N N . ALA A 1 104 ? 7.902 -11.955 4.606 1.00 89.12 104 ALA A N 1
ATOM 836 C CA . ALA A 1 104 ? 7.812 -11.272 3.319 1.00 89.12 104 ALA A CA 1
ATOM 837 C C . ALA A 1 104 ? 6.969 -12.093 2.331 1.00 89.12 104 ALA A C 1
ATOM 839 O O . ALA A 1 104 ? 7.173 -13.299 2.174 1.00 89.12 104 ALA A O 1
ATOM 840 N N . HIS A 1 105 ? 6.053 -11.427 1.637 1.00 90.94 105 HIS A N 1
ATOM 841 C CA . HIS A 1 105 ? 5.268 -12.007 0.553 1.00 90.94 105 HIS A CA 1
ATOM 842 C C . HIS A 1 105 ? 5.510 -11.208 -0.722 1.00 90.94 105 HIS A C 1
ATOM 844 O O . HIS A 1 105 ? 5.626 -9.982 -0.686 1.00 90.94 105 HIS A O 1
ATOM 850 N N . LEU A 1 106 ? 5.634 -11.916 -1.841 1.00 90.56 106 LEU A N 1
ATOM 851 C CA . LEU A 1 106 ? 5.810 -11.328 -3.160 1.00 90.56 106 LEU A CA 1
ATOM 852 C C . LEU A 1 106 ? 4.662 -11.792 -4.041 1.00 90.56 106 LEU A C 1
ATOM 854 O O . LEU A 1 106 ? 4.356 -12.980 -4.090 1.00 90.56 106 LEU A O 1
ATOM 858 N N . VAL A 1 107 ? 4.056 -10.840 -4.737 1.00 93.25 107 VAL A N 1
ATOM 859 C CA . VAL A 1 107 ? 3.047 -11.092 -5.759 1.00 93.25 107 VAL A CA 1
ATOM 860 C C . VAL A 1 107 ? 3.584 -10.487 -7.046 1.00 93.25 107 VAL A C 1
ATOM 862 O O . VAL A 1 107 ? 3.930 -9.305 -7.075 1.00 93.25 107 VAL A O 1
ATOM 865 N N . LEU A 1 108 ? 3.710 -11.309 -8.086 1.00 93.38 108 LEU A N 1
ATOM 866 C CA . LEU A 1 108 ? 4.090 -10.845 -9.415 1.00 93.38 108 LEU A CA 1
ATOM 867 C C . LEU A 1 108 ? 2.821 -10.374 -10.119 1.00 93.38 108 LEU A C 1
ATOM 869 O O . LEU A 1 108 ? 1.941 -11.179 -10.409 1.00 93.38 108 LEU A O 1
ATOM 873 N N . LEU A 1 109 ? 2.715 -9.065 -10.335 1.00 93.31 109 LEU A N 1
ATOM 874 C CA . LEU A 1 109 ? 1.565 -8.467 -11.017 1.00 93.31 109 LEU A CA 1
ATOM 875 C C . LEU A 1 109 ? 1.659 -8.630 -12.540 1.00 93.31 109 LEU A C 1
ATOM 877 O O . LEU A 1 109 ? 0.638 -8.682 -13.218 1.00 93.31 109 LEU A O 1
ATOM 881 N N . SER A 1 110 ? 2.879 -8.713 -13.071 1.00 92.25 110 SER A N 1
ATOM 882 C CA . SER A 1 110 ? 3.170 -8.892 -14.491 1.00 92.25 110 SER A CA 1
ATOM 883 C C . SER A 1 110 ? 4.643 -9.270 -14.697 1.00 92.25 110 SER A C 1
ATOM 885 O O . SER A 1 110 ? 5.429 -9.331 -13.744 1.00 92.25 110 SER A O 1
ATOM 887 N N . GLY A 1 111 ? 5.013 -9.508 -15.958 1.00 90.81 111 GLY A N 1
ATOM 888 C CA . GLY A 1 111 ? 6.383 -9.807 -16.360 1.00 90.81 111 GLY A CA 1
ATOM 889 C C . GLY A 1 111 ? 6.826 -11.231 -16.026 1.00 90.81 111 GLY A C 1
ATOM 890 O O . GLY A 1 111 ? 6.078 -12.050 -15.496 1.00 90.81 111 GLY A O 1
ATOM 891 N N . THR A 1 112 ? 8.074 -11.529 -16.372 1.00 87.94 112 THR A N 1
ATOM 892 C CA . THR A 1 112 ? 8.758 -12.772 -16.004 1.00 87.94 112 THR A CA 1
ATOM 893 C C . THR A 1 112 ? 10.146 -12.426 -15.474 1.00 87.94 112 THR A C 1
ATOM 895 O O . THR A 1 112 ? 10.694 -11.371 -15.796 1.00 87.94 112 THR A O 1
ATOM 898 N N . GLY A 1 113 ? 10.692 -13.288 -14.621 1.00 76.88 113 GLY A N 1
ATOM 899 C CA . GLY A 1 113 ? 12.045 -13.165 -14.086 1.00 76.88 113 GLY A CA 1
ATOM 900 C C . GLY A 1 113 ? 12.779 -14.493 -14.227 1.00 76.88 113 GLY A C 1
ATOM 901 O O . GLY A 1 113 ? 12.144 -15.546 -14.153 1.00 76.88 113 GLY A O 1
ATOM 902 N N . GLY A 1 114 ? 14.089 -14.420 -14.455 1.00 60.09 114 GLY A N 1
ATOM 903 C CA . GLY A 1 114 ? 15.019 -15.552 -14.478 1.00 60.09 114 GLY A CA 1
ATOM 904 C C . GLY A 1 114 ? 16.067 -15.425 -13.386 1.00 60.09 114 GLY A C 1
ATOM 905 O O . GLY A 1 114 ? 16.304 -14.278 -12.936 1.00 60.09 114 GLY A O 1
#

pLDDT: mean 89.77, std 6.59, range [57.22, 97.69]